Protein AF-A0AAU9D9B1-F1 (afdb_monomer_lite)

InterPro domains:
  IPR011434 Putative host cell surface-exposed lipoprotein Ltp-like, HTH region [PF07553] (7-57)
  IPR036388 Winged helix-like DNA-binding domain superfamily [G3DSA:1.10.10.10] (6-58)
  IPR036388 Winged helix-like DNA-binding domain superfamily [G3DSA:1.10.10.10] (59-106)

Secondary structure (DSSP, 8-state):
-HHHHHHHHHHHHHHHHHHHHH----HHHHHHHHHHSBPTTSSBPPHHHHHHHHHT----HHHHHHHHHHHHHHTT--HHHHHHHHHHSTTPPPHHHHHHHHHH--

Structure (mmCIF, N/CA/C/O backbone):
data_AF-A0AAU9D9B1-F1
#
_entry.id   AF-A0AAU9D9B1-F1
#
loop_
_atom_site.group_PDB
_atom_site.id
_atom_site.type_symbol
_atom_site.label_atom_id
_atom_site.label_alt_id
_atom_site.label_comp_id
_atom_site.label_asym_id
_atom_site.label_entity_id
_atom_site.label_seq_id
_atom_site.pdbx_PDB_ins_code
_atom_site.Cartn_x
_atom_site.Cartn_y
_atom_site.Cartn_z
_atom_site.occupancy
_atom_site.B_iso_or_equiv
_atom_site.auth_seq_id
_atom_site.auth_comp_id
_atom_site.auth_asym_id
_atom_site.auth_atom_id
_atom_site.pdbx_PDB_model_num
ATOM 1 N N . MET A 1 1 ? 16.053 2.701 -27.453 1.00 62.66 1 MET A N 1
ATOM 2 C CA . MET A 1 1 ? 15.685 3.173 -26.091 1.00 62.66 1 MET A CA 1
ATOM 3 C C . MET A 1 1 ? 14.350 2.620 -25.562 1.00 62.66 1 MET A C 1
ATOM 5 O O . MET A 1 1 ? 14.302 2.247 -24.396 1.00 62.66 1 MET A O 1
ATOM 9 N N . LYS A 1 2 ? 13.283 2.480 -26.372 1.00 66.06 2 LYS A N 1
ATOM 10 C CA . LYS A 1 2 ? 11.969 1.965 -25.908 1.00 66.06 2 LYS A CA 1
ATOM 11 C C . LYS A 1 2 ? 12.013 0.555 -25.280 1.00 66.06 2 LYS A C 1
ATOM 13 O O . LYS A 1 2 ? 11.385 0.330 -24.250 1.00 66.06 2 LYS A O 1
ATOM 18 N N . HIS A 1 3 ? 12.801 -0.369 -25.839 1.00 65.38 3 HIS A N 1
ATOM 19 C CA . HIS A 1 3 ? 12.921 -1.746 -25.326 1.00 65.38 3 HIS A CA 1
ATOM 20 C C . HIS A 1 3 ? 13.540 -1.833 -23.921 1.00 65.38 3 HIS A C 1
ATOM 22 O O . HIS A 1 3 ? 13.112 -2.661 -23.117 1.00 65.38 3 HIS A O 1
ATOM 28 N N . LEU A 1 4 ? 14.489 -0.947 -23.594 1.00 71.06 4 LEU A N 1
ATOM 29 C CA . LEU A 1 4 ? 15.081 -0.875 -22.255 1.00 71.06 4 LEU A CA 1
ATOM 30 C C . LEU A 1 4 ? 14.037 -0.425 -21.230 1.00 71.06 4 LEU A C 1
ATOM 32 O O . LEU A 1 4 ? 13.902 -1.051 -20.185 1.00 71.06 4 LEU A O 1
ATOM 36 N N . ASN A 1 5 ? 13.230 0.587 -21.559 1.00 77.00 5 ASN A N 1
ATOM 37 C CA . ASN A 1 5 ? 12.180 1.072 -20.663 1.00 77.00 5 ASN A CA 1
ATOM 38 C C . ASN A 1 5 ? 11.138 -0.019 -20.341 1.00 77.00 5 ASN A C 1
ATOM 40 O O . ASN A 1 5 ? 10.762 -0.209 -19.187 1.00 77.00 5 ASN A O 1
ATOM 44 N N . VAL A 1 6 ? 10.733 -0.810 -21.343 1.00 83.75 6 VAL A N 1
ATOM 45 C CA . VAL A 1 6 ? 9.821 -1.952 -21.139 1.00 83.75 6 VAL A CA 1
ATOM 46 C C . VAL A 1 6 ? 10.442 -3.020 -20.229 1.00 83.75 6 VAL A C 1
ATOM 48 O O . VAL A 1 6 ? 9.744 -3.565 -19.373 1.00 83.75 6 VAL A O 1
ATOM 51 N N . LYS A 1 7 ? 11.742 -3.313 -20.375 1.00 88.44 7 LYS A N 1
ATOM 52 C CA . LYS A 1 7 ? 12.458 -4.265 -19.506 1.00 88.44 7 LYS A CA 1
ATOM 53 C C . LYS A 1 7 ? 12.470 -3.786 -18.051 1.00 88.44 7 LYS A C 1
ATOM 55 O O . LYS A 1 7 ? 12.080 -4.543 -17.165 1.00 88.44 7 LYS A O 1
ATOM 60 N N . TRP A 1 8 ? 12.832 -2.527 -17.816 1.00 90.44 8 TRP A N 1
ATOM 61 C CA . TRP A 1 8 ? 12.885 -1.948 -16.473 1.00 90.44 8 TRP A CA 1
ATOM 62 C C . TRP A 1 8 ? 11.512 -1.856 -15.803 1.00 90.44 8 TRP A C 1
ATOM 64 O O . TRP A 1 8 ? 11.387 -2.175 -14.626 1.00 90.44 8 TRP A O 1
ATOM 74 N N . ASN A 1 9 ? 10.460 -1.529 -16.556 1.00 93.56 9 ASN A N 1
ATOM 75 C CA . ASN A 1 9 ? 9.082 -1.549 -16.060 1.00 93.56 9 ASN A CA 1
ATOM 76 C C . ASN A 1 9 ? 8.654 -2.947 -15.579 1.00 93.56 9 ASN A C 1
ATOM 78 O O . ASN A 1 9 ? 8.013 -3.085 -14.536 1.00 93.56 9 ASN A O 1
ATOM 82 N N . LYS A 1 10 ? 9.028 -4.000 -16.320 1.00 93.06 10 LYS A N 1
ATOM 83 C CA . LYS A 1 10 ? 8.758 -5.392 -15.923 1.00 93.06 10 LYS A CA 1
ATOM 84 C C . LYS A 1 10 ? 9.547 -5.795 -14.673 1.00 93.06 10 LYS A C 1
ATOM 86 O O . LYS A 1 10 ? 8.991 -6.471 -13.810 1.00 93.06 10 LYS A O 1
ATOM 91 N N . MET A 1 11 ? 10.807 -5.370 -14.564 1.00 93.12 11 MET A N 1
ATOM 92 C CA . MET A 1 11 ? 11.647 -5.609 -13.383 1.00 93.12 11 MET A CA 1
ATOM 93 C C . MET A 1 11 ? 11.086 -4.904 -12.142 1.00 93.12 11 MET A C 1
ATOM 95 O O . MET A 1 11 ? 10.850 -5.561 -11.129 1.00 93.12 11 MET A O 1
ATOM 99 N N . ALA A 1 12 ? 10.733 -3.621 -12.263 1.00 94.69 12 ALA A N 1
ATOM 100 C CA . ALA A 1 12 ? 10.095 -2.856 -11.196 1.00 94.69 12 ALA A CA 1
ATOM 101 C C . ALA A 1 12 ? 8.795 -3.523 -10.729 1.00 94.69 12 ALA A C 1
ATOM 103 O O . ALA A 1 12 ? 8.570 -3.674 -9.532 1.00 94.69 12 ALA A O 1
ATOM 104 N N . LEU A 1 13 ? 7.960 -4.004 -11.661 1.00 95.56 13 LEU A N 1
ATOM 105 C CA . LEU A 1 13 ? 6.734 -4.730 -11.325 1.00 95.56 13 LEU A CA 1
ATOM 106 C C . LEU A 1 13 ? 7.010 -6.061 -10.611 1.00 95.56 13 LEU A C 1
ATOM 108 O O . LEU A 1 13 ? 6.284 -6.416 -9.683 1.00 95.56 13 LEU A O 1
ATOM 112 N N . LYS A 1 14 ? 8.042 -6.809 -11.018 1.00 94.19 14 LYS A N 1
ATOM 113 C CA . LYS A 1 14 ? 8.443 -8.051 -10.339 1.00 94.19 14 LYS A CA 1
ATOM 114 C C . LYS A 1 14 ? 8.870 -7.769 -8.896 1.00 94.19 14 LYS A C 1
ATOM 116 O O . LYS A 1 14 ? 8.417 -8.463 -7.990 1.00 94.19 14 LYS A O 1
ATOM 121 N N . GLN A 1 15 ? 9.673 -6.731 -8.679 1.00 94.12 15 GLN A N 1
ATOM 122 C CA . GLN A 1 15 ? 10.137 -6.347 -7.347 1.00 94.12 15 GLN A CA 1
ATOM 123 C C . GLN A 1 15 ? 9.000 -5.793 -6.481 1.00 94.12 15 GLN A C 1
ATOM 125 O O . GLN A 1 15 ? 8.868 -6.185 -5.325 1.00 94.12 15 GLN A O 1
ATOM 130 N N . ALA A 1 16 ? 8.095 -5.000 -7.062 1.00 94.88 16 ALA A N 1
ATOM 131 C CA . ALA A 1 16 ? 6.888 -4.527 -6.388 1.00 94.88 16 ALA A CA 1
ATOM 132 C C . ALA A 1 16 ? 5.995 -5.684 -5.912 1.00 94.88 16 ALA A C 1
ATOM 134 O O . ALA A 1 16 ? 5.476 -5.645 -4.801 1.00 94.88 16 ALA A O 1
ATOM 135 N N . LYS A 1 17 ? 5.852 -6.742 -6.726 1.00 94.12 17 LYS A N 1
ATOM 136 C CA . LYS A 1 17 ? 5.147 -7.972 -6.328 1.00 94.12 17 LYS A CA 1
ATOM 137 C C . LYS A 1 17 ? 5.844 -8.699 -5.186 1.00 94.12 17 LYS A C 1
ATOM 139 O O . LYS A 1 17 ? 5.149 -9.290 -4.373 1.00 94.12 17 LYS A O 1
ATOM 144 N N . SER A 1 18 ? 7.175 -8.689 -5.144 1.00 93.00 18 SER A N 1
ATOM 145 C CA . SER A 1 18 ? 7.923 -9.270 -4.027 1.00 93.00 18 SER A CA 1
ATOM 146 C C . SER A 1 18 ? 7.641 -8.494 -2.745 1.00 93.00 18 SER A C 1
ATOM 148 O O . SER A 1 18 ? 7.154 -9.069 -1.786 1.00 93.00 18 SER A O 1
ATOM 150 N N . TYR A 1 19 ? 7.830 -7.174 -2.762 1.00 92.75 19 TYR A N 1
ATOM 151 C CA . TYR A 1 19 ? 7.579 -6.337 -1.590 1.00 92.75 19 TYR A CA 1
ATOM 152 C C . TYR A 1 19 ? 6.137 -6.418 -1.104 1.00 92.75 19 TYR A C 1
ATOM 154 O O . TYR A 1 19 ? 5.915 -6.556 0.089 1.00 92.75 19 TYR A O 1
ATOM 162 N N . ALA A 1 20 ? 5.150 -6.415 -1.997 1.00 90.81 20 ALA A N 1
ATOM 163 C CA . ALA A 1 20 ? 3.751 -6.493 -1.587 1.00 90.81 20 ALA A CA 1
ATOM 164 C C . ALA A 1 20 ? 3.318 -7.851 -1.006 1.00 90.81 20 ALA A C 1
ATOM 166 O O . ALA A 1 20 ? 2.228 -7.931 -0.444 1.00 90.81 20 ALA A O 1
ATOM 167 N N . LYS A 1 21 ? 4.122 -8.915 -1.149 1.00 88.88 21 LYS A N 1
ATOM 168 C CA . LYS A 1 21 ? 3.871 -10.181 -0.441 1.00 88.88 21 LYS A CA 1
ATOM 169 C C . LYS A 1 21 ? 4.233 -10.082 1.037 1.00 88.88 21 LYS A C 1
ATOM 171 O O . LYS A 1 21 ? 3.529 -10.658 1.859 1.00 88.88 21 LYS A O 1
ATOM 176 N N . ASP A 1 22 ? 5.286 -9.332 1.343 1.00 86.19 22 ASP A N 1
ATOM 177 C CA . ASP A 1 22 ? 5.899 -9.311 2.671 1.00 86.19 22 ASP A CA 1
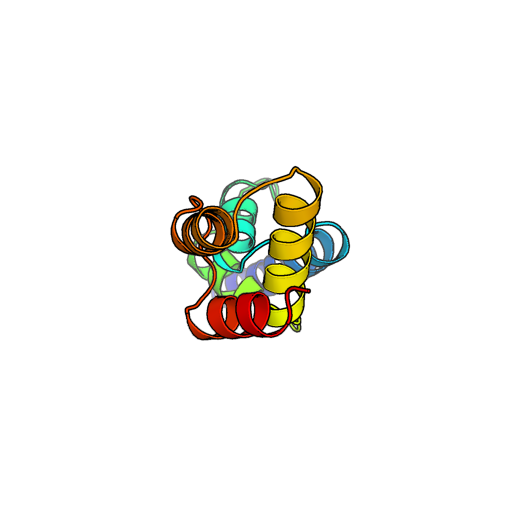ATOM 178 C C . ASP A 1 22 ? 5.572 -8.022 3.447 1.00 86.19 22 ASP A C 1
ATOM 180 O O . ASP A 1 22 ? 5.664 -7.985 4.671 1.00 86.19 22 ASP A O 1
ATOM 184 N N . MET A 1 23 ? 5.168 -6.954 2.749 1.00 85.75 23 MET A N 1
ATOM 185 C CA . MET A 1 23 ? 4.921 -5.631 3.321 1.00 85.75 23 MET A CA 1
ATOM 186 C C . MET A 1 23 ? 3.440 -5.252 3.275 1.00 85.75 23 MET A C 1
ATOM 188 O O . MET A 1 23 ? 2.849 -5.096 2.203 1.00 85.75 23 MET A O 1
ATOM 192 N N . ILE A 1 24 ? 2.870 -4.974 4.448 1.00 88.38 24 ILE A N 1
ATOM 193 C CA . ILE A 1 24 ? 1.619 -4.220 4.574 1.00 88.38 24 ILE A CA 1
ATOM 194 C C . ILE A 1 24 ? 1.970 -2.738 4.498 1.00 88.38 24 ILE A C 1
ATOM 196 O O . ILE A 1 24 ? 2.544 -2.183 5.429 1.00 88.38 24 ILE A O 1
ATOM 200 N N . CYS A 1 25 ? 1.698 -2.120 3.353 1.00 86.56 25 CYS A N 1
ATOM 201 C CA . CYS A 1 25 ? 2.015 -0.717 3.128 1.00 86.56 25 CYS A CA 1
ATOM 202 C C . CYS A 1 25 ? 1.112 -0.088 2.061 1.00 86.56 25 CYS A C 1
ATOM 204 O O . CYS A 1 25 ? 0.405 -0.790 1.323 1.00 86.56 25 CYS A O 1
ATOM 206 N N . SER A 1 26 ? 1.154 1.241 1.960 1.00 91.06 26 SER A N 1
ATOM 207 C CA . SER A 1 26 ? 0.435 1.988 0.930 1.00 91.06 26 SER A CA 1
ATOM 208 C C . SER A 1 26 ? 1.147 1.961 -0.425 1.00 91.06 26 SER A C 1
ATOM 210 O O . SER A 1 26 ? 2.340 1.661 -0.549 1.00 91.06 26 SER A O 1
ATOM 212 N N . LYS A 1 27 ? 0.415 2.379 -1.464 1.00 91.94 27 LYS A N 1
ATOM 213 C CA . LYS A 1 27 ? 0.955 2.604 -2.814 1.00 91.94 27 LYS A CA 1
ATOM 214 C C . LYS A 1 27 ? 2.176 3.528 -2.797 1.00 91.94 27 LYS A C 1
ATOM 216 O O . LYS A 1 27 ? 3.125 3.309 -3.550 1.00 91.94 27 LYS A O 1
ATOM 221 N N . LYS A 1 28 ? 2.152 4.562 -1.947 1.00 89.56 28 LYS A N 1
ATOM 222 C CA . LYS A 1 28 ? 3.231 5.548 -1.846 1.00 89.56 28 LYS A CA 1
ATOM 223 C C . LYS A 1 28 ? 4.503 4.933 -1.264 1.00 89.56 28 LYS A C 1
ATOM 225 O O . LYS A 1 28 ? 5.550 5.074 -1.888 1.00 89.56 28 LYS A O 1
ATOM 230 N N . VAL A 1 29 ? 4.399 4.196 -0.153 1.00 90.38 29 VAL A N 1
ATOM 231 C CA . VAL A 1 29 ? 5.543 3.481 0.458 1.00 90.38 29 VAL A CA 1
ATOM 232 C C . VAL A 1 29 ? 6.216 2.603 -0.570 1.00 90.38 29 VAL A C 1
ATOM 234 O O . VAL A 1 29 ? 7.431 2.641 -0.737 1.00 90.38 29 VAL A O 1
ATOM 237 N N . LEU A 1 30 ? 5.412 1.807 -1.275 1.00 92.56 30 LEU A N 1
ATOM 238 C CA . LEU A 1 30 ? 5.941 0.835 -2.209 1.00 92.56 30 LEU A CA 1
ATOM 239 C C . LEU A 1 30 ? 6.671 1.519 -3.366 1.00 92.56 30 LEU A C 1
ATOM 241 O O . LEU A 1 30 ? 7.746 1.076 -3.768 1.00 92.56 30 LEU A O 1
ATOM 245 N N . ARG A 1 31 ? 6.119 2.623 -3.881 1.00 93.38 31 ARG A N 1
ATOM 246 C CA . ARG A 1 31 ? 6.776 3.435 -4.909 1.00 93.38 31 ARG A CA 1
ATOM 247 C C . ARG A 1 31 ? 8.106 3.989 -4.403 1.00 93.38 31 ARG A C 1
ATOM 249 O O . ARG A 1 31 ? 9.112 3.841 -5.091 1.00 93.38 31 ARG A O 1
ATOM 256 N N . ASP A 1 32 ? 8.111 4.604 -3.226 1.00 92.00 32 ASP A N 1
ATOM 257 C CA . ASP A 1 32 ? 9.301 5.258 -2.679 1.00 92.00 32 ASP A CA 1
ATOM 258 C C . ASP A 1 32 ? 10.389 4.212 -2.380 1.00 92.00 32 ASP A C 1
ATOM 260 O O . ASP A 1 32 ? 11.553 4.389 -2.749 1.00 92.00 32 ASP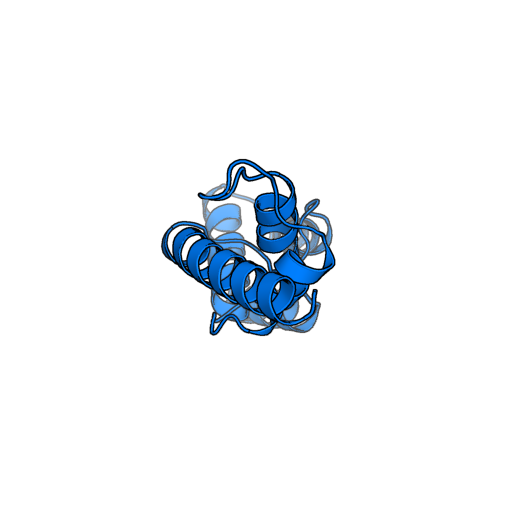 A O 1
ATOM 264 N N . ARG A 1 33 ? 9.994 3.036 -1.877 1.00 91.88 33 ARG A N 1
ATOM 265 C CA . ARG A 1 33 ? 10.894 1.895 -1.704 1.00 91.88 33 ARG A CA 1
ATOM 266 C C . ARG A 1 33 ? 11.521 1.453 -3.021 1.00 91.88 33 ARG A C 1
ATOM 268 O O . ARG A 1 33 ? 12.726 1.228 -3.054 1.00 91.88 33 ARG A O 1
ATOM 275 N N . LEU A 1 34 ? 10.757 1.351 -4.108 1.00 93.81 34 LEU A N 1
ATOM 276 C CA . LEU A 1 34 ? 11.303 1.001 -5.427 1.00 93.81 34 LEU A CA 1
ATOM 277 C C . LEU A 1 34 ? 12.314 2.046 -5.922 1.00 93.81 34 LEU A C 1
ATOM 279 O O . LEU A 1 34 ? 13.332 1.671 -6.494 1.00 93.81 34 LEU A O 1
ATOM 283 N N . THR A 1 35 ? 12.082 3.334 -5.660 1.00 92.75 35 THR A N 1
ATOM 284 C CA . THR A 1 35 ? 13.036 4.396 -6.035 1.00 92.75 35 THR A CA 1
ATOM 285 C C . THR A 1 35 ? 14.313 4.421 -5.195 1.00 92.75 35 THR A C 1
ATOM 287 O O . THR A 1 35 ? 15.289 5.039 -5.599 1.00 92.75 35 THR A O 1
ATOM 290 N N . GLN A 1 36 ? 14.326 3.735 -4.050 1.00 89.62 36 GLN A N 1
ATOM 291 C CA . GLN A 1 36 ? 15.495 3.604 -3.172 1.00 89.62 36 GLN A CA 1
ATOM 292 C C . GLN A 1 36 ? 16.153 2.218 -3.251 1.00 89.62 36 GLN A C 1
ATOM 294 O O . GLN A 1 36 ? 17.239 2.015 -2.715 1.00 89.62 36 GLN A O 1
ATOM 299 N N . SER A 1 37 ? 15.503 1.241 -3.887 1.00 83.50 37 SER A N 1
ATOM 300 C CA . SER A 1 37 ? 15.993 -0.137 -3.946 1.00 83.50 37 SER A CA 1
ATOM 301 C C . SER A 1 37 ? 16.864 -0.333 -5.171 1.00 83.50 37 SER A C 1
ATOM 303 O O . SER A 1 37 ? 16.410 -0.105 -6.290 1.00 83.50 37 SER A O 1
ATOM 305 N N . VAL A 1 38 ? 18.088 -0.818 -4.969 1.00 80.75 38 VAL A N 1
ATOM 306 C CA . VAL A 1 38 ? 18.947 -1.264 -6.068 1.00 80.75 38 VAL A CA 1
ATOM 307 C C . VAL A 1 38 ? 18.265 -2.455 -6.744 1.00 80.75 38 VAL A C 1
ATOM 309 O O . VAL A 1 38 ? 17.938 -3.451 -6.098 1.00 80.75 38 VAL A O 1
ATOM 312 N N . SER A 1 39 ? 17.974 -2.316 -8.033 1.00 78.12 39 SER A N 1
ATOM 313 C CA . SER A 1 39 ? 17.439 -3.407 -8.847 1.00 78.12 39 SER A CA 1
ATOM 314 C C . SER A 1 39 ? 18.521 -4.447 -9.148 1.00 78.12 39 SER A C 1
ATOM 316 O O . SER A 1 39 ? 19.713 -4.159 -9.047 1.00 78.12 39 SER A O 1
ATOM 318 N N . ASP A 1 40 ? 18.120 -5.614 -9.653 1.00 75.12 40 ASP A N 1
ATOM 319 C CA . ASP A 1 40 ? 19.041 -6.643 -10.172 1.00 75.12 40 ASP A CA 1
ATOM 320 C C . ASP A 1 40 ? 19.993 -6.112 -11.269 1.00 75.12 40 ASP A C 1
ATOM 322 O O . ASP A 1 40 ? 20.989 -6.747 -11.600 1.00 75.12 40 ASP A O 1
ATOM 326 N N . GLY A 1 41 ? 19.687 -4.951 -11.861 1.00 73.44 41 GLY A N 1
ATOM 327 C CA . GLY A 1 41 ? 20.533 -4.265 -12.835 1.00 73.44 41 GLY A CA 1
ATOM 328 C C . GLY A 1 41 ? 21.490 -3.225 -12.240 1.00 73.44 41 GLY A C 1
ATOM 329 O O . GLY A 1 41 ? 22.043 -2.434 -12.998 1.00 73.44 41 GLY A O 1
ATOM 330 N N . GLY A 1 42 ? 21.663 -3.186 -10.914 1.00 78.25 42 GLY A N 1
ATOM 331 C CA . GLY A 1 42 ? 22.680 -2.373 -10.233 1.00 78.25 42 GLY A CA 1
ATOM 332 C C . GLY A 1 42 ? 22.324 -0.896 -10.035 1.00 78.25 42 GLY A C 1
ATOM 333 O O . GLY A 1 42 ? 23.174 -0.103 -9.646 1.00 78.25 42 GLY A O 1
ATOM 334 N N . SER A 1 43 ? 21.082 -0.488 -10.299 1.00 84.38 43 SER A N 1
ATOM 335 C CA . SER A 1 43 ? 20.617 0.895 -10.098 1.00 84.38 43 SER A CA 1
ATOM 336 C C . SER A 1 43 ? 19.190 0.934 -9.572 1.00 84.38 43 SER A C 1
ATOM 338 O O . SER A 1 43 ? 18.428 -0.013 -9.775 1.00 84.38 43 SER A O 1
ATOM 340 N N . ALA A 1 44 ? 18.815 2.015 -8.892 1.00 87.75 44 ALA A N 1
ATOM 341 C CA . ALA A 1 44 ? 17.444 2.195 -8.432 1.00 87.75 44 ALA A CA 1
ATOM 342 C C . ALA A 1 44 ? 16.470 2.458 -9.590 1.00 87.75 44 ALA A C 1
ATOM 344 O O . ALA A 1 44 ? 16.869 2.917 -10.664 1.00 87.75 44 ALA A O 1
ATOM 345 N N . TYR A 1 45 ? 15.182 2.173 -9.379 1.00 92.56 45 TYR A N 1
ATOM 346 C CA . TYR A 1 45 ? 14.173 2.477 -10.390 1.00 92.56 45 TYR A CA 1
ATOM 347 C C . TYR A 1 45 ? 13.882 3.973 -10.444 1.00 92.56 45 TYR A C 1
ATOM 349 O O . TYR A 1 45 ? 13.754 4.649 -9.425 1.00 92.56 45 TYR A O 1
ATOM 357 N N . THR A 1 46 ? 13.676 4.482 -11.654 1.00 93.75 46 THR A N 1
ATOM 358 C CA . THR A 1 46 ? 13.162 5.843 -11.841 1.00 93.75 46 THR A CA 1
ATOM 359 C C . THR A 1 46 ? 11.749 5.975 -11.264 1.00 93.75 46 THR A C 1
ATOM 361 O O . THR A 1 46 ? 10.993 4.999 -11.186 1.00 93.75 46 THR A O 1
ATOM 364 N N . ALA A 1 47 ? 11.335 7.204 -10.943 1.00 92.44 47 ALA A N 1
ATOM 365 C CA . ALA A 1 47 ? 9.977 7.477 -10.470 1.00 92.44 47 ALA A CA 1
ATOM 366 C C . ALA A 1 47 ? 8.896 6.946 -11.434 1.00 92.44 47 ALA A C 1
ATOM 368 O O . ALA A 1 47 ? 7.891 6.399 -10.985 1.00 92.44 47 ALA A O 1
ATOM 369 N N . ALA A 1 48 ? 9.117 7.034 -12.751 1.00 93.12 48 ALA A N 1
ATOM 370 C CA . ALA A 1 48 ? 8.186 6.527 -13.760 1.00 93.12 48 ALA A CA 1
ATOM 371 C C . ALA A 1 48 ? 8.051 4.993 -13.728 1.00 93.12 48 ALA A C 1
ATOM 373 O O . ALA A 1 48 ? 6.943 4.468 -13.826 1.00 93.12 48 ALA A O 1
ATOM 374 N N . GLN A 1 49 ? 9.158 4.268 -13.541 1.00 94.94 49 GLN A N 1
ATOM 375 C CA . GLN A 1 49 ? 9.158 2.804 -13.433 1.00 94.94 49 GLN A CA 1
ATOM 376 C C . GLN A 1 49 ? 8.497 2.333 -12.133 1.00 94.94 49 GLN A C 1
ATOM 378 O O . GLN A 1 49 ? 7.697 1.397 -12.152 1.00 94.94 49 GLN A O 1
ATOM 383 N N . ALA A 1 50 ? 8.772 3.009 -11.015 1.00 94.75 50 ALA A N 1
ATOM 384 C CA . ALA A 1 50 ? 8.127 2.726 -9.737 1.00 94.75 50 ALA A CA 1
ATOM 385 C C . ALA A 1 50 ? 6.611 2.989 -9.799 1.00 94.75 50 ALA A C 1
ATOM 387 O O . ALA A 1 50 ? 5.815 2.152 -9.374 1.00 94.75 50 ALA A O 1
ATOM 388 N N . GLN A 1 51 ? 6.193 4.109 -10.400 1.00 93.81 51 GLN A N 1
ATOM 389 C CA . GLN A 1 51 ? 4.776 4.408 -10.632 1.00 93.81 51 GLN A CA 1
ATOM 390 C C . GLN A 1 51 ? 4.117 3.372 -11.546 1.00 93.81 51 GLN A C 1
ATOM 392 O O . GLN A 1 51 ? 3.020 2.902 -11.243 1.00 93.81 51 GLN A O 1
ATOM 397 N N . PHE A 1 52 ? 4.787 2.970 -12.632 1.00 94.94 52 PHE A N 1
ATOM 398 C CA . PHE A 1 52 ? 4.305 1.903 -13.505 1.00 94.94 52 PHE A CA 1
ATOM 399 C C . PHE A 1 52 ? 4.092 0.605 -12.719 1.00 94.94 52 PHE A C 1
ATOM 401 O O . PHE A 1 52 ? 3.037 -0.017 -12.839 1.00 94.94 52 PHE A O 1
ATOM 408 N N . ALA A 1 53 ? 5.060 0.204 -11.896 1.00 95.88 53 ALA A N 1
ATOM 409 C CA . ALA A 1 53 ? 4.986 -1.017 -11.107 1.00 95.88 53 ALA A CA 1
ATOM 410 C C . ALA A 1 53 ? 3.809 -1.003 -10.124 1.00 95.88 53 ALA A C 1
ATOM 412 O O . ALA A 1 53 ? 3.008 -1.936 -10.132 1.00 95.88 53 ALA A O 1
ATOM 413 N N . VAL A 1 54 ? 3.662 0.067 -9.337 1.00 94.06 54 VAL A N 1
ATOM 414 C CA . VAL A 1 54 ? 2.569 0.205 -8.360 1.00 94.06 54 VAL A CA 1
ATOM 415 C C . VAL A 1 54 ? 1.205 0.254 -9.050 1.00 94.06 54 VAL A C 1
ATOM 417 O O . VAL A 1 54 ? 0.277 -0.420 -8.609 1.00 94.06 54 VAL A O 1
ATOM 420 N N . LYS A 1 55 ? 1.082 0.973 -10.176 1.00 94.12 55 LYS A N 1
ATOM 421 C CA . LYS A 1 55 ? -0.166 1.052 -10.957 1.00 94.12 55 LYS A CA 1
ATOM 422 C C . LYS A 1 55 ? -0.596 -0.301 -11.530 1.00 94.12 55 LYS A C 1
ATOM 424 O O . LYS A 1 55 ? -1.787 -0.571 -11.633 1.00 94.12 55 LYS A O 1
ATOM 429 N N . ASN A 1 56 ? 0.359 -1.141 -11.924 1.00 95.00 56 ASN A N 1
ATOM 430 C CA . ASN A 1 56 ? 0.087 -2.458 -12.511 1.00 95.00 56 ASN A CA 1
ATOM 431 C C . ASN A 1 56 ? 0.038 -3.584 -11.465 1.00 95.00 56 ASN A C 1
ATOM 433 O O . ASN A 1 56 ? -0.075 -4.764 -11.814 1.00 95.00 56 ASN A O 1
ATOM 437 N N . LEU A 1 57 ? 0.141 -3.240 -10.184 1.00 94.19 57 LEU A N 1
ATOM 438 C CA . LEU A 1 57 ? 0.101 -4.196 -9.099 1.00 94.19 57 LEU A CA 1
ATOM 439 C C . LEU A 1 57 ? -1.347 -4.554 -8.754 1.00 94.19 57 LEU A C 1
ATOM 441 O O . LEU A 1 57 ? -2.180 -3.688 -8.499 1.00 94.19 57 LEU A O 1
ATOM 445 N N . LYS A 1 58 ? -1.641 -5.853 -8.697 1.00 91.88 58 LYS A N 1
ATOM 446 C CA . LYS A 1 58 ? -2.941 -6.366 -8.252 1.00 91.88 58 LYS A CA 1
ATOM 447 C C . LYS A 1 58 ? -2.885 -6.650 -6.753 1.00 91.88 58 LYS A C 1
ATOM 449 O O . LYS A 1 58 ? -2.642 -7.783 -6.350 1.00 91.88 58 LYS A O 1
ATOM 454 N N . VAL A 1 59 ? -3.057 -5.605 -5.947 1.00 90.56 59 VAL A N 1
ATOM 455 C CA . VAL A 1 59 ? -3.066 -5.669 -4.478 1.00 90.56 59 VAL A CA 1
ATOM 456 C C . VAL A 1 59 ? -4.353 -5.058 -3.951 1.00 90.56 59 VAL A C 1
ATOM 458 O O . VAL A 1 59 ? -4.863 -4.080 -4.494 1.00 90.56 59 VAL A O 1
ATOM 461 N N . ASN A 1 60 ? -4.886 -5.651 -2.886 1.00 93.56 60 ASN A N 1
ATOM 462 C CA . ASN A 1 60 ? -6.030 -5.100 -2.180 1.00 93.56 60 ASN A CA 1
ATOM 463 C C . ASN A 1 60 ? -5.549 -4.046 -1.171 1.00 93.56 60 ASN A C 1
ATOM 465 O O . ASN A 1 60 ? -5.274 -4.353 -0.014 1.00 93.56 60 ASN A O 1
ATOM 469 N N . TRP A 1 61 ? -5.447 -2.799 -1.620 1.00 93.50 61 TRP A N 1
ATOM 470 C CA . TRP A 1 61 ? -4.973 -1.682 -0.797 1.00 93.50 61 TRP A C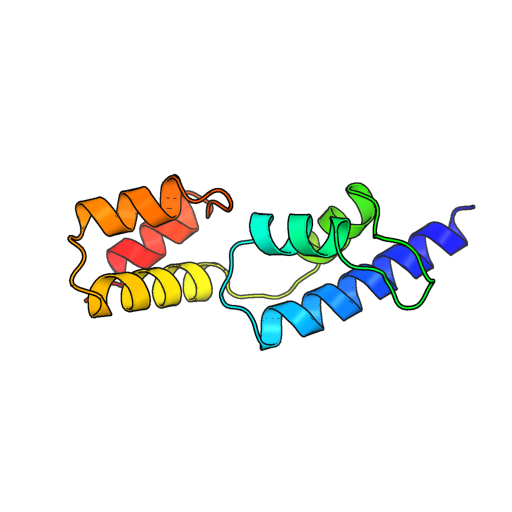A 1
ATOM 471 C C . TRP A 1 61 ? -5.904 -1.360 0.380 1.00 93.50 61 TRP A C 1
ATOM 473 O O . TRP A 1 61 ? -5.424 -1.014 1.455 1.00 93.50 61 TRP A O 1
ATOM 483 N N . ASN A 1 62 ? -7.211 -1.600 0.228 1.00 95.31 62 ASN A N 1
ATOM 484 C CA . ASN A 1 62 ? -8.185 -1.524 1.322 1.00 95.31 62 ASN A CA 1
ATOM 485 C C . ASN A 1 62 ? -7.847 -2.513 2.449 1.00 95.31 62 ASN A C 1
ATOM 487 O O . ASN A 1 62 ? -7.967 -2.187 3.630 1.00 95.31 62 ASN A O 1
ATOM 491 N N . LYS A 1 63 ? -7.403 -3.728 2.093 1.00 95.25 63 LYS A N 1
ATOM 492 C CA . LYS A 1 63 ? -6.944 -4.722 3.071 1.00 95.25 63 LYS A CA 1
ATOM 493 C C . LYS A 1 63 ? -5.678 -4.247 3.783 1.00 95.25 63 LYS A C 1
ATOM 495 O O . LYS A 1 63 ? -5.606 -4.397 4.996 1.00 95.25 63 LYS A O 1
ATOM 500 N N . ASN A 1 64 ? -4.728 -3.649 3.064 1.00 94.44 64 ASN A N 1
ATOM 501 C CA . ASN A 1 64 ? -3.508 -3.121 3.681 1.00 94.44 64 ASN A CA 1
ATOM 502 C C . ASN A 1 64 ? -3.827 -2.020 4.701 1.00 94.44 64 ASN A C 1
ATOM 504 O O . ASN A 1 64 ? -3.400 -2.121 5.849 1.00 94.44 64 ASN A O 1
ATOM 508 N N . ALA A 1 65 ? -4.662 -1.047 4.321 1.00 94.94 65 ALA A N 1
ATOM 509 C CA . ALA A 1 65 ? -5.104 0.018 5.220 1.00 94.94 65 ALA A CA 1
ATOM 510 C C . ALA A 1 65 ? -5.802 -0.540 6.474 1.00 94.94 65 ALA A C 1
ATOM 512 O O . ALA A 1 65 ? -5.542 -0.089 7.588 1.00 94.94 65 ALA A O 1
ATOM 513 N N . LEU A 1 66 ? -6.655 -1.561 6.317 1.00 96.31 66 LEU A N 1
ATOM 514 C CA . LEU A 1 66 ? -7.331 -2.211 7.442 1.00 96.31 66 LEU A CA 1
ATOM 515 C C . LEU A 1 66 ? -6.360 -2.962 8.365 1.00 96.31 66 LEU A C 1
ATOM 517 O O . LEU A 1 66 ? -6.502 -2.885 9.584 1.00 96.31 66 LEU A O 1
ATOM 521 N N . GLU A 1 67 ? -5.395 -3.703 7.823 1.00 95.12 67 GLU A N 1
ATOM 522 C CA . GLU A 1 67 ? -4.420 -4.427 8.647 1.00 95.12 67 GLU A CA 1
ATOM 523 C C . GLU A 1 67 ? -3.494 -3.475 9.412 1.00 95.12 67 GLU A C 1
ATOM 525 O O . GLU A 1 67 ? -3.199 -3.715 10.587 1.00 95.12 67 GLU A O 1
ATOM 530 N N . GLU A 1 68 ? -3.118 -2.350 8.805 1.00 93.56 68 GLU A N 1
ATOM 531 C CA . GLU A 1 68 ? -2.381 -1.285 9.4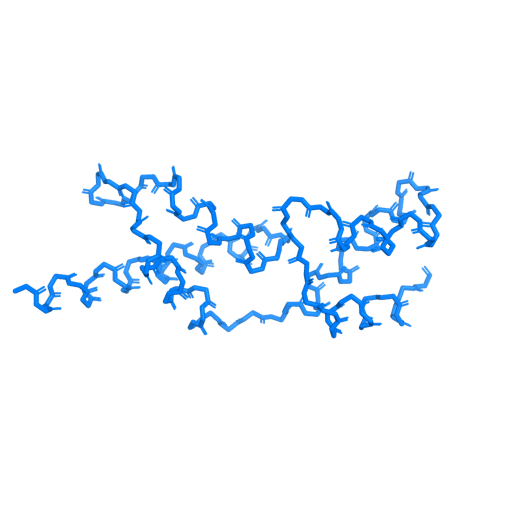86 1.00 93.56 68 GLU A CA 1
ATOM 532 C C . GLU A 1 68 ? -3.223 -0.636 10.596 1.00 93.56 68 GLU A C 1
ATOM 534 O O . GLU A 1 68 ? -2.762 -0.517 11.733 1.00 93.56 68 GLU A O 1
ATOM 539 N N . ALA A 1 69 ? -4.501 -0.342 10.326 1.00 95.44 69 ALA A N 1
ATOM 540 C CA . ALA A 1 69 ? -5.442 0.167 11.324 1.00 95.44 69 ALA A CA 1
ATOM 541 C C . ALA A 1 69 ? -5.603 -0.786 12.520 1.00 95.44 69 ALA A C 1
ATOM 543 O O . ALA A 1 69 ? -5.555 -0.360 13.676 1.00 95.44 69 ALA A O 1
ATOM 544 N N . LYS A 1 70 ? -5.745 -2.094 12.259 1.00 96.50 70 LYS A N 1
ATOM 545 C CA . LYS A 1 70 ? -5.801 -3.129 13.303 1.00 96.50 70 LYS A CA 1
ATOM 546 C C . LYS A 1 70 ? -4.499 -3.203 14.094 1.00 96.50 70 LYS A C 1
ATOM 548 O O . LYS A 1 70 ? -4.543 -3.400 15.304 1.00 96.50 70 LYS A O 1
ATOM 553 N N . SER A 1 71 ? -3.351 -3.061 13.432 1.00 95.12 71 SER A N 1
ATOM 554 C CA . SER A 1 71 ? -2.045 -3.048 14.097 1.00 95.12 71 SER A CA 1
ATOM 555 C C . SER A 1 71 ? -1.933 -1.887 15.079 1.00 95.12 71 SER A C 1
ATOM 557 O O . SER A 1 71 ? -1.661 -2.107 16.258 1.00 95.12 71 SER A O 1
ATOM 559 N N . LEU A 1 72 ? -2.253 -0.671 14.633 1.00 94.69 72 LEU A N 1
ATOM 560 C CA . LEU A 1 72 ? -2.270 0.515 15.488 1.00 94.69 72 LEU A CA 1
ATOM 561 C C . LEU A 1 72 ? -3.291 0.380 16.626 1.00 94.69 72 LEU A C 1
ATOM 563 O O . LEU A 1 72 ? -3.003 0.768 17.758 1.00 94.69 72 LEU A O 1
ATOM 567 N N . LYS A 1 73 ? -4.457 -0.223 16.366 1.00 96.88 73 LYS A N 1
ATOM 568 C CA . LYS A 1 73 ? -5.460 -0.508 17.400 1.00 96.88 73 LYS A CA 1
ATOM 569 C C . LYS A 1 73 ? -4.942 -1.472 18.469 1.00 96.88 73 LYS A C 1
ATOM 571 O O . LYS A 1 73 ? -5.151 -1.212 19.650 1.00 96.88 73 LYS A O 1
ATOM 576 N N . ARG A 1 74 ? -4.239 -2.546 18.081 1.00 97.31 74 ARG A N 1
ATOM 577 C CA . ARG A 1 74 ? -3.605 -3.494 19.023 1.00 97.31 74 ARG A CA 1
ATOM 578 C C . ARG A 1 74 ? -2.537 -2.837 19.897 1.00 97.31 74 ARG A C 1
ATOM 580 O O . ARG A 1 74 ? -2.326 -3.284 21.014 1.00 97.31 74 ARG A O 1
ATOM 587 N N . GLN A 1 75 ? -1.909 -1.766 19.416 1.00 96.81 75 GLN A N 1
ATOM 588 C CA . GLN A 1 75 ? -0.969 -0.950 20.193 1.00 96.81 75 GLN A CA 1
ATOM 589 C C . GLN A 1 75 ? -1.669 0.009 21.179 1.00 96.81 75 GLN A C 1
ATOM 591 O O . GLN A 1 75 ? -1.003 0.803 21.831 1.00 96.81 75 GLN A O 1
ATOM 596 N N . GLY A 1 76 ? -3.003 -0.031 21.289 1.00 96.94 76 GLY A N 1
ATOM 597 C CA . GLY A 1 76 ? -3.768 0.793 22.230 1.00 96.94 76 GLY A CA 1
ATOM 598 C C . GLY A 1 76 ? -4.145 2.180 21.707 1.00 96.94 76 GLY A C 1
ATOM 599 O O . GLY A 1 76 ? -4.698 2.984 22.456 1.00 96.94 76 GLY A O 1
ATOM 600 N N . ASN A 1 77 ? -3.896 2.476 20.428 1.00 96.44 77 ASN A N 1
ATOM 601 C CA . ASN A 1 77 ? -4.198 3.793 19.874 1.00 96.44 77 ASN A CA 1
ATOM 602 C C . ASN A 1 77 ? -5.709 4.066 19.776 1.00 96.44 77 ASN A C 1
ATOM 604 O O . ASN A 1 77 ? -6.531 3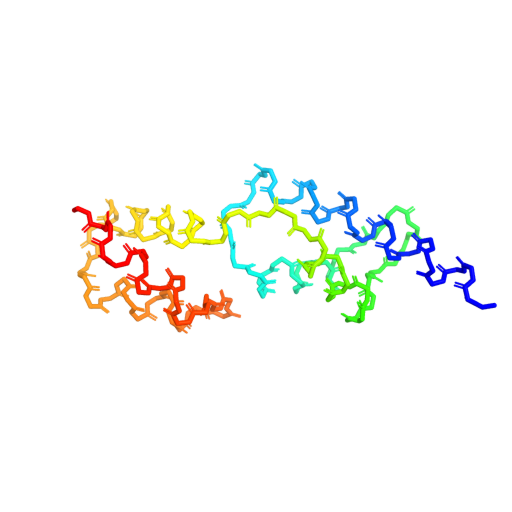.174 19.524 1.00 96.44 77 ASN A O 1
ATOM 608 N N . SER A 1 78 ? -6.074 5.341 19.927 1.00 96.94 78 SER A N 1
ATOM 609 C CA . SER A 1 78 ? -7.451 5.806 19.766 1.00 96.94 78 SER A CA 1
ATOM 610 C C . SER A 1 78 ? -7.891 5.761 18.301 1.00 96.94 78 SER A C 1
ATOM 612 O O . SER A 1 78 ? -7.082 5.837 17.376 1.00 96.94 78 SER A O 1
ATOM 614 N N . ARG A 1 79 ? -9.206 5.691 18.070 1.00 95.56 79 ARG A N 1
ATOM 615 C CA . ARG A 1 79 ? -9.770 5.690 16.712 1.00 95.56 79 ARG A CA 1
ATOM 616 C C . ARG A 1 79 ? -9.377 6.947 15.921 1.00 95.56 79 ARG A C 1
ATOM 618 O O . ARG A 1 79 ? -9.035 6.836 14.750 1.00 95.56 79 ARG A O 1
ATOM 625 N N . SER A 1 80 ? -9.364 8.111 16.573 1.00 95.19 80 SER A N 1
ATOM 626 C CA . SER A 1 80 ? -8.952 9.380 15.960 1.00 95.19 80 SER A CA 1
ATOM 627 C C . SER A 1 80 ? -7.456 9.431 15.647 1.00 95.19 80 SER A C 1
ATOM 629 O O . SER A 1 80 ? -7.069 10.014 14.636 1.00 95.19 80 SER A O 1
ATOM 631 N N . PHE A 1 81 ? -6.602 8.820 16.475 1.00 94.62 81 PHE A N 1
ATOM 632 C CA . PHE A 1 81 ? -5.180 8.692 16.161 1.00 94.62 81 PHE A CA 1
ATOM 633 C C . PHE A 1 81 ? -4.966 7.776 14.958 1.00 94.62 81 PHE A C 1
ATOM 635 O O . PHE A 1 81 ? -4.204 8.123 14.067 1.00 94.62 81 PHE A O 1
ATOM 642 N N . ILE A 1 82 ? -5.660 6.637 14.901 1.00 95.12 82 ILE A N 1
ATOM 643 C CA . ILE A 1 82 ? -5.528 5.673 13.800 1.00 95.12 82 ILE A CA 1
ATOM 644 C C . ILE A 1 82 ? -5.909 6.315 12.464 1.00 95.12 82 ILE A C 1
ATOM 646 O O . ILE A 1 82 ? -5.147 6.225 11.506 1.00 95.12 82 ILE A O 1
ATOM 650 N N . GLU A 1 83 ? -7.042 7.015 12.402 1.00 94.00 83 GLU A N 1
ATOM 651 C CA . GLU A 1 83 ? -7.454 7.734 11.192 1.00 94.00 83 GLU A CA 1
ATOM 652 C C . GLU A 1 83 ? -6.409 8.776 10.767 1.00 94.00 83 GLU A C 1
ATOM 654 O O . GLU A 1 83 ? -6.032 8.855 9.595 1.00 94.00 83 GLU A O 1
ATOM 659 N N . GLN A 1 84 ? -5.880 9.537 11.731 1.00 92.75 84 GLN A N 1
ATOM 660 C CA . GLN A 1 84 ? -4.811 10.497 11.473 1.00 92.75 84 GLN A CA 1
ATOM 661 C C . GLN A 1 84 ? -3.519 9.823 11.017 1.00 92.75 84 GLN A C 1
ATOM 663 O O . GLN A 1 84 ? -2.876 10.346 10.117 1.00 92.75 84 GLN A O 1
ATOM 668 N N . ALA A 1 85 ? -3.142 8.677 11.578 1.00 91.62 85 ALA A N 1
ATOM 669 C CA . ALA A 1 85 ? -1.947 7.941 11.187 1.00 91.62 85 ALA A CA 1
ATOM 670 C C . ALA A 1 85 ? -2.061 7.425 9.745 1.00 91.62 85 ALA A C 1
ATOM 672 O O . ALA A 1 85 ? -1.143 7.629 8.957 1.00 91.62 85 ALA A O 1
ATOM 673 N N . LEU A 1 86 ? -3.209 6.865 9.349 1.00 91.31 86 LEU A N 1
ATOM 674 C CA . LEU A 1 86 ? -3.435 6.411 7.968 1.00 91.31 86 LEU A CA 1
ATOM 675 C C . LEU A 1 86 ? -3.439 7.570 6.954 1.00 91.31 86 LEU A C 1
ATOM 677 O O . LEU A 1 86 ? -3.057 7.388 5.795 1.00 91.31 86 LEU A O 1
ATOM 681 N N . LYS A 1 87 ? -3.852 8.767 7.395 1.00 90.06 87 LYS A N 1
ATOM 682 C CA . LYS A 1 87 ? -3.855 10.001 6.595 1.00 90.06 87 LYS A CA 1
ATOM 683 C C . LYS A 1 87 ? -2.486 10.685 6.532 1.00 90.06 87 LYS A C 1
ATOM 685 O O . LYS A 1 87 ? -2.134 11.245 5.498 1.00 90.06 87 LYS A O 1
ATOM 690 N N . LYS A 1 88 ? -1.754 10.702 7.649 1.00 75.69 88 LYS A N 1
ATOM 691 C CA . LYS A 1 88 ? -0.586 11.564 7.903 1.00 75.69 88 LYS A CA 1
ATOM 692 C C . LYS A 1 88 ? 0.734 10.798 7.973 1.00 75.69 88 LYS A C 1
ATOM 694 O O . LYS A 1 88 ? 1.772 11.446 8.078 1.00 75.69 88 LYS A O 1
ATOM 699 N N . SER A 1 89 ? 0.739 9.463 7.899 1.00 63.97 89 SER A N 1
ATOM 700 C CA . SER A 1 89 ? 1.997 8.749 7.669 1.00 63.97 89 SER A CA 1
ATOM 701 C C . SER A 1 89 ? 2.640 9.294 6.390 1.00 63.97 89 SER A C 1
ATOM 703 O O . SER A 1 89 ? 1.940 9.764 5.482 1.00 63.97 89 SER A O 1
ATOM 705 N N . GLU A 1 90 ? 3.970 9.228 6.296 1.00 57.06 90 GLU A N 1
ATOM 706 C CA . GLU A 1 90 ? 4.794 9.728 5.173 1.00 57.06 90 GLU A CA 1
ATOM 707 C C . GLU A 1 90 ? 4.486 9.039 3.815 1.00 57.06 90 GLU A C 1
ATOM 709 O O . GLU A 1 90 ? 5.138 9.232 2.790 1.00 57.06 90 GLU A O 1
ATOM 714 N N . TYR A 1 91 ? 3.408 8.268 3.803 1.00 61.12 91 TYR A N 1
ATOM 715 C CA . TYR A 1 91 ? 3.170 7.016 3.132 1.00 61.12 91 TYR A CA 1
ATOM 716 C C . TYR A 1 91 ? 1.652 6.778 3.060 1.00 61.12 91 TYR A C 1
ATOM 718 O O . TYR A 1 91 ? 1.165 5.669 3.256 1.00 61.12 91 TYR A O 1
ATOM 726 N N . SER A 1 92 ? 0.892 7.837 2.807 1.00 75.94 92 SER A N 1
ATOM 727 C CA . SER A 1 92 ? -0.556 7.901 3.015 1.00 75.94 92 SER A CA 1
ATOM 728 C C . SER A 1 92 ? -1.356 6.966 2.099 1.00 75.94 92 SER A C 1
ATOM 730 O O . SER A 1 92 ? -1.012 6.777 0.927 1.00 75.94 92 SER A O 1
ATOM 732 N N . TYR A 1 93 ? -2.453 6.427 2.633 1.00 89.81 93 TYR A N 1
ATOM 733 C CA . TYR A 1 93 ? -3.496 5.749 1.858 1.00 89.81 93 TYR A CA 1
ATOM 734 C C . TYR A 1 93 ? -4.439 6.761 1.192 1.00 89.81 93 TYR A C 1
ATOM 736 O O . TYR A 1 93 ? -4.550 7.914 1.618 1.00 89.81 93 TYR A O 1
ATOM 744 N N . GLU A 1 94 ? -5.141 6.335 0.144 1.00 91.31 94 GLU A N 1
ATOM 745 C CA . GLU A 1 94 ? -6.216 7.127 -0.457 1.00 91.31 94 GLU A CA 1
ATOM 746 C C . GLU A 1 94 ? -7.410 7.236 0.501 1.00 91.31 94 GLU A C 1
ATOM 748 O O . GLU A 1 94 ? -7.660 6.349 1.317 1.00 91.31 94 GLU A O 1
ATOM 753 N N . LYS A 1 95 ? -8.207 8.305 0.376 1.00 92.00 95 LYS A N 1
ATOM 754 C CA . LYS A 1 95 ? -9.365 8.533 1.258 1.00 92.00 95 LYS A CA 1
ATOM 755 C C . LYS A 1 95 ? -10.309 7.322 1.314 1.00 92.00 95 LYS A C 1
ATOM 757 O O . LYS A 1 95 ? -10.745 6.951 2.394 1.00 92.00 95 LYS A O 1
ATOM 762 N N . SER A 1 96 ? -10.585 6.681 0.178 1.00 94.56 96 SER A N 1
ATOM 763 C CA . SER A 1 96 ? -11.444 5.490 0.097 1.00 94.56 96 SER A CA 1
ATOM 764 C C . SER A 1 96 ? -10.879 4.279 0.854 1.00 94.56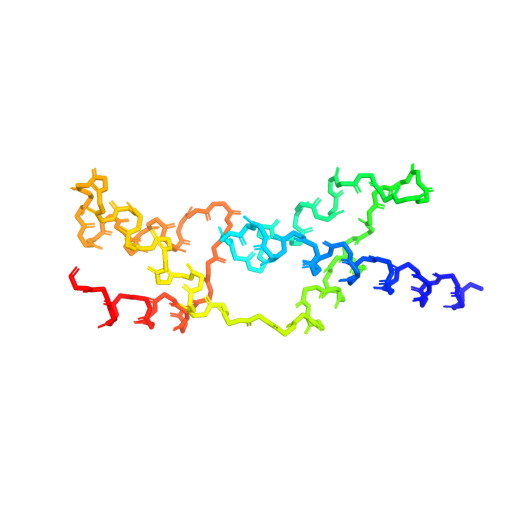 96 SER A C 1
ATOM 766 O O . SER A 1 96 ? -11.642 3.524 1.455 1.00 94.56 96 SER A O 1
ATOM 768 N N . GLU A 1 97 ? -9.557 4.106 0.859 1.00 95.62 97 GLU A N 1
ATOM 769 C CA . GLU A 1 97 ? -8.853 3.041 1.583 1.00 95.62 97 GLU A CA 1
ATOM 770 C C . GLU A 1 97 ? -8.911 3.294 3.098 1.00 95.62 97 GLU A C 1
ATOM 772 O O . GLU A 1 97 ? -9.178 2.371 3.872 1.00 95.62 97 GLU A O 1
ATOM 777 N N . ILE A 1 98 ? -8.747 4.555 3.517 1.00 95.31 98 ILE A N 1
ATOM 778 C CA . ILE A 1 98 ? -8.897 4.987 4.915 1.00 95.31 98 ILE A CA 1
ATOM 779 C C . ILE A 1 98 ? -10.344 4.792 5.376 1.00 95.31 98 ILE A C 1
ATOM 781 O O . ILE A 1 98 ? -10.577 4.148 6.397 1.00 95.31 98 ILE A O 1
ATOM 785 N N . ASP A 1 99 ? -11.318 5.286 4.608 1.00 95.94 99 ASP A N 1
ATOM 786 C CA . ASP A 1 99 ? -12.746 5.158 4.911 1.00 95.94 99 ASP A CA 1
ATOM 787 C C . ASP A 1 99 ? -13.129 3.675 5.070 1.00 95.94 99 ASP A C 1
ATOM 789 O O . ASP A 1 99 ? -13.809 3.293 6.028 1.00 95.94 99 ASP A O 1
ATOM 793 N N . TYR A 1 100 ? -12.637 2.813 4.171 1.00 97.38 100 TYR A N 1
ATOM 794 C CA . TYR A 1 100 ? -12.815 1.367 4.274 1.00 97.38 100 TYR A CA 1
ATOM 795 C C . TYR A 1 100 ? -12.192 0.804 5.556 1.00 97.38 100 TYR A C 1
ATOM 797 O O . TYR A 1 100 ? -12.854 0.047 6.272 1.00 97.38 100 TYR A O 1
ATOM 805 N N . ALA A 1 101 ? -10.938 1.150 5.857 1.00 97.00 101 ALA A N 1
ATOM 806 C CA . ALA A 1 101 ? -10.234 0.661 7.037 1.00 97.00 101 ALA A CA 1
ATOM 807 C C . ALA A 1 101 ? -10.967 1.054 8.321 1.00 97.00 101 ALA A C 1
ATOM 809 O O . ALA A 1 101 ? -11.275 0.191 9.140 1.00 97.00 101 ALA A O 1
ATOM 810 N N . MET A 1 102 ? -11.336 2.329 8.457 1.00 96.75 102 MET A N 1
ATOM 811 C CA . MET A 1 102 ? -12.054 2.835 9.623 1.00 96.75 102 MET A CA 1
ATOM 812 C C . MET A 1 102 ? -13.428 2.175 9.759 1.00 96.75 102 MET A C 1
ATOM 814 O O . MET A 1 102 ? -13.786 1.740 10.855 1.00 96.75 102 MET A O 1
ATOM 818 N N . LYS A 1 103 ? -14.190 2.029 8.668 1.00 97.81 103 LYS A N 1
ATOM 819 C CA . LYS A 1 103 ? -15.503 1.360 8.686 1.00 97.81 103 LYS A CA 1
ATOM 820 C C . LYS A 1 103 ? -15.425 -0.090 9.176 1.00 97.81 103 LYS A C 1
ATOM 822 O O . LYS A 1 103 ? -16.349 -0.554 9.835 1.00 97.81 103 LYS A O 1
ATOM 827 N N . ASN A 1 104 ? -14.343 -0.797 8.856 1.00 97.62 104 ASN A N 1
ATOM 828 C CA . ASN A 1 104 ? -14.175 -2.219 9.172 1.00 97.62 104 ASN A CA 1
ATOM 829 C C . ASN A 1 104 ? -13.314 -2.482 10.422 1.00 97.62 104 ASN A C 1
ATOM 831 O O . ASN A 1 104 ? -13.092 -3.640 10.784 1.00 97.62 104 ASN A O 1
ATOM 835 N N . LEU A 1 105 ? -12.822 -1.430 11.079 1.00 95.69 105 LEU A N 1
ATOM 836 C CA . LEU A 1 105 ? -12.049 -1.521 12.312 1.00 95.69 105 LEU A CA 1
ATOM 837 C C . LEU A 1 105 ? -12.993 -1.768 13.498 1.00 95.69 105 LEU A C 1
ATOM 839 O O . LEU A 1 105 ? -13.757 -0.871 13.865 1.00 95.69 105 LEU A O 1
ATOM 843 N N . LYS A 1 106 ? -12.924 -2.982 14.056 1.00 85.19 106 LYS A N 1
ATOM 844 C CA . LYS A 1 106 ? -13.636 -3.408 15.271 1.00 85.19 106 LYS A CA 1
ATOM 845 C C . LYS A 1 106 ? -12.893 -2.982 16.536 1.00 85.19 106 LYS A C 1
ATOM 847 O O . LYS A 1 106 ? -11.641 -2.939 16.499 1.00 85.19 106 LYS A O 1
#

pLDDT: mean 89.92, std 8.76, range [57.06, 97.81]

Organism: NCBI:txid2932184

Foldseek 3Di:
DVVVLVVLLVQLLVVLVVCLVPDLAALQVSLVCQQVDQTPVRHGDDSVSSNSNSVPDPDDNLVSLQVQLQVCVVVVDDLVVSLCCLPPPPGHHDPVSSVSNSVPHD

Sequence (106 aa):
MKHLNVKWNKMALKQAKSYAKDMICSKKVLRDRLTQSVSDGGSAYTAAQAQFAVKNLKVNWNKNALEEAKSLKRQGNSRSFIEQALKKSEYSYEKSEIDYAMKNLK

Radius of gyration: 15.39 Å; chains: 1; bounding box: 38×22×48 Å